Protein AF-Q9BEB4-F1 (afdb_monomer)

Foldseek 3Di:
DKADQPPPAGWDKDWDDDPNFTQWIFTPPDPDTWIDGRDPVCVPDDPVVRVVVSVVSVVVSVVVRVVVVVVCVVVVPDSHDMDDDPDDPPVVVVVVVVVVVVVVVVVVVVVVVVVVVVVD

Sequence (120 aa):
AVSRPGRGEPRFIAMGYVDDTQFVRFDSDSACPRMEPRAPWVEQEGPEYWEGETRNTKAHAQTDRMNLQTLRGYYNQSEAKQSSLPTIPIMGIVAGLVVLAAVVTGAAVAAVLWRKKSSD

Solvent-accessible surface area (backbone atoms only — not comparable to full-atom values): 7041 Å² total; per-residue (Å²): 65,41,48,48,68,94,67,77,69,56,48,33,72,49,75,41,66,58,88,93,43,54,36,34,39,33,40,62,83,44,98,72,64,44,58,37,70,59,36,78,88,53,62,79,60,52,72,69,56,46,52,50,53,28,52,54,52,52,54,49,47,53,49,47,49,52,51,53,52,51,51,31,60,77,66,70,53,57,74,81,62,73,52,75,54,91,75,81,70,70,65,63,60,55,56,51,50,54,55,51,53,53,52,56,51,53,52,51,54,52,53,51,56,51,56,57,65,76,72,114

Structure (mmCIF, N/CA/C/O backbone):
data_AF-Q9BEB4-F1
#
_entry.id   AF-Q9BEB4-F1
#
loop_
_atom_site.group_PDB
_atom_site.id
_atom_site.type_symbol
_atom_site.label_atom_id
_atom_site.label_alt_id
_atom_site.label_comp_id
_atom_site.label_asym_id
_atom_site.label_entity_id
_atom_site.label_seq_id
_atom_site.pdbx_PDB_ins_code
_atom_site.Cartn_x
_atom_site.Cartn_y
_atom_site.Cartn_z
_atom_site.occupancy
_atom_site.B_iso_or_equiv
_atom_site.auth_seq_id
_atom_site.auth_comp_id
_atom_site.auth_asym_id
_atom_site.auth_atom_id
_atom_site.pdbx_PDB_model_num
ATOM 1 N N . ALA A 1 1 ? 4.817 -5.405 -9.447 1.00 63.34 1 ALA A N 1
ATOM 2 C CA . ALA A 1 1 ? 5.589 -4.205 -9.888 1.00 63.34 1 ALA A CA 1
ATOM 3 C C . ALA A 1 1 ? 5.351 -3.870 -11.372 1.00 63.34 1 ALA A C 1
ATOM 5 O O . ALA A 1 1 ? 5.012 -4.776 -12.129 1.00 63.34 1 ALA A O 1
ATOM 6 N N . VAL A 1 2 ? 5.556 -2.610 -11.798 1.00 69.56 2 VAL A N 1
ATOM 7 C CA . VAL A 1 2 ? 5.446 -2.138 -13.200 1.00 69.56 2 VAL A CA 1
ATOM 8 C C . VAL A 1 2 ? 6.762 -1.503 -13.669 1.00 69.56 2 VAL A C 1
ATOM 10 O O . VAL A 1 2 ? 7.230 -0.518 -13.096 1.00 69.56 2 VAL A O 1
ATOM 13 N N . SER A 1 3 ? 7.355 -2.035 -14.740 1.00 64.12 3 SER A N 1
ATOM 14 C CA . SER A 1 3 ? 8.567 -1.470 -15.350 1.00 64.12 3 SER A CA 1
ATOM 15 C C . SER A 1 3 ? 8.275 -0.226 -16.191 1.00 64.12 3 SER A C 1
ATOM 17 O O . SER A 1 3 ? 7.341 -0.232 -16.993 1.00 64.12 3 SER A O 1
ATOM 19 N N . ARG A 1 4 ? 9.111 0.812 -16.077 1.00 73.25 4 ARG A N 1
ATOM 20 C CA . ARG A 1 4 ? 8.987 2.055 -16.853 1.00 73.25 4 ARG A CA 1
ATOM 21 C C . ARG A 1 4 ? 10.284 2.352 -17.617 1.00 73.25 4 ARG A C 1
ATOM 23 O O . ARG A 1 4 ? 11.287 2.651 -16.967 1.00 73.25 4 ARG A O 1
ATOM 30 N N . PRO A 1 5 ? 10.279 2.290 -18.959 1.00 62.00 5 PRO A N 1
ATOM 31 C CA . PRO A 1 5 ? 11.448 2.646 -19.760 1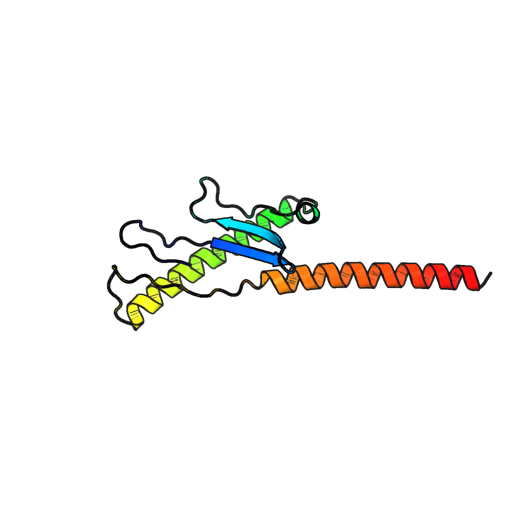.00 62.00 5 PRO A CA 1
ATOM 32 C C . PRO A 1 5 ? 11.863 4.102 -19.480 1.00 62.00 5 PRO A C 1
ATOM 34 O O . PRO A 1 5 ? 11.010 4.988 -19.460 1.00 62.00 5 PRO A O 1
ATOM 37 N N . GLY A 1 6 ? 13.149 4.350 -19.214 1.00 64.31 6 GLY A N 1
ATOM 38 C CA . GLY A 1 6 ? 13.711 5.700 -19.035 1.00 64.31 6 GLY A CA 1
ATOM 39 C C . GLY A 1 6 ? 13.556 6.360 -17.653 1.00 64.31 6 GLY A C 1
ATOM 40 O O . GLY A 1 6 ? 14.078 7.453 -17.462 1.00 64.31 6 GLY A O 1
ATOM 41 N N . ARG A 1 7 ? 12.882 5.731 -16.674 1.00 67.25 7 ARG A N 1
ATOM 42 C CA . ARG A 1 7 ? 12.709 6.277 -15.301 1.00 67.25 7 ARG A CA 1
ATOM 43 C C . ARG A 1 7 ? 13.486 5.538 -14.199 1.00 67.25 7 ARG A C 1
ATOM 45 O O . ARG A 1 7 ? 13.277 5.808 -13.022 1.00 67.25 7 ARG A O 1
ATOM 52 N N . GLY A 1 8 ? 14.406 4.646 -14.566 1.00 72.25 8 GLY A N 1
ATOM 53 C CA . GLY A 1 8 ? 15.237 3.914 -13.608 1.00 72.25 8 GLY A CA 1
ATOM 54 C C . GLY A 1 8 ? 14.490 2.754 -12.944 1.00 72.25 8 GLY A C 1
ATOM 55 O O . GLY A 1 8 ? 14.345 1.688 -13.545 1.00 72.25 8 GLY A O 1
ATOM 56 N N . GLU A 1 9 ? 14.053 2.932 -11.693 1.00 72.12 9 GLU A N 1
ATOM 57 C CA . GLU A 1 9 ? 13.458 1.853 -10.895 1.00 72.12 9 GLU A CA 1
ATOM 58 C C . GLU A 1 9 ? 12.005 1.536 -11.308 1.00 72.12 9 GLU A C 1
ATOM 60 O O . GLU A 1 9 ? 11.220 2.445 -11.593 1.00 72.12 9 GLU A O 1
ATOM 65 N N . PRO A 1 10 ? 11.606 0.247 -11.358 1.00 77.44 10 PRO A N 1
ATOM 66 C CA . PRO A 1 10 ? 10.207 -0.131 -11.541 1.00 77.44 10 PRO A CA 1
ATOM 67 C C . PRO A 1 10 ? 9.338 0.402 -10.398 1.00 77.44 10 PRO A C 1
ATOM 69 O O . PRO A 1 10 ? 9.678 0.221 -9.231 1.00 77.44 10 PRO A O 1
ATOM 72 N N . ARG A 1 11 ? 8.176 0.979 -10.723 1.00 84.62 11 ARG A N 1
ATOM 73 C CA . ARG A 1 11 ? 7.216 1.405 -9.699 1.00 84.62 11 ARG A CA 1
ATOM 74 C C . ARG A 1 11 ? 6.557 0.181 -9.079 1.00 84.62 11 ARG A C 1
ATOM 76 O O . ARG A 1 11 ? 6.036 -0.686 -9.789 1.00 84.62 11 ARG A O 1
ATOM 83 N N . PHE A 1 12 ? 6.515 0.140 -7.759 1.00 81.75 12 PHE A N 1
ATOM 84 C CA . PHE A 1 12 ? 5.807 -0.867 -6.992 1.00 81.75 12 PHE A CA 1
ATOM 85 C C . PHE A 1 12 ? 4.644 -0.221 -6.237 1.00 81.75 12 PHE A C 1
ATOM 87 O O . PHE A 1 12 ? 4.814 0.776 -5.540 1.00 81.75 12 PHE A O 1
ATOM 94 N N . ILE A 1 13 ? 3.455 -0.801 -6.396 1.00 85.56 13 ILE A N 1
ATOM 95 C CA . ILE A 1 13 ? 2.245 -0.395 -5.685 1.00 85.56 13 ILE A CA 1
ATOM 96 C C . ILE A 1 13 ? 1.682 -1.648 -5.023 1.00 85.56 13 ILE A C 1
ATOM 98 O O . ILE A 1 13 ? 1.467 -2.650 -5.705 1.00 85.56 13 ILE A O 1
ATOM 102 N N . ALA A 1 14 ? 1.436 -1.569 -3.720 1.00 81.94 14 ALA A N 1
ATOM 103 C CA . ALA A 1 14 ? 0.722 -2.584 -2.956 1.00 81.94 14 ALA A CA 1
ATOM 104 C C . ALA A 1 14 ? -0.585 -1.978 -2.441 1.00 81.94 14 ALA A C 1
ATOM 106 O O . ALA A 1 14 ? -0.611 -0.833 -1.989 1.00 81.94 14 ALA A O 1
ATOM 107 N N . MET A 1 15 ? -1.674 -2.732 -2.527 1.00 86.19 15 MET A N 1
ATOM 108 C CA . MET A 1 15 ? -2.981 -2.326 -2.019 1.00 86.19 15 MET A CA 1
ATOM 109 C C . MET A 1 15 ? -3.616 -3.522 -1.320 1.00 86.19 15 MET A C 1
ATOM 111 O O . MET A 1 15 ? -3.553 -4.635 -1.841 1.00 86.19 15 MET A O 1
ATOM 115 N N . GLY A 1 16 ? -4.197 -3.287 -0.149 1.00 82.88 16 GLY A N 1
ATOM 116 C CA . GLY A 1 16 ? -4.972 -4.280 0.587 1.00 82.88 16 GLY A CA 1
ATOM 117 C C . GLY A 1 16 ? -6.442 -3.895 0.573 1.00 82.88 16 GLY A C 1
ATOM 118 O O . GLY A 1 16 ? -6.774 -2.739 0.846 1.00 82.88 16 GLY A O 1
ATOM 119 N N . TYR A 1 17 ? -7.298 -4.864 0.267 1.00 81.44 17 TYR A N 1
ATOM 120 C CA . TYR A 1 17 ? -8.750 -4.721 0.280 1.00 81.44 17 TYR A CA 1
ATOM 121 C C . TYR A 1 17 ? -9.353 -5.738 1.248 1.00 81.44 17 TYR A C 1
ATOM 123 O O . TYR A 1 17 ? -8.881 -6.872 1.327 1.00 81.44 17 TYR A O 1
ATOM 131 N N . VAL A 1 18 ? -10.379 -5.312 1.978 1.00 78.50 18 VAL A N 1
ATOM 132 C CA . VAL A 1 18 ? -11.332 -6.189 2.663 1.00 78.50 18 VAL A CA 1
ATOM 133 C C . VAL A 1 18 ? -12.677 -5.917 2.009 1.00 78.50 18 VAL A C 1
ATOM 135 O O . VAL A 1 18 ? -13.111 -4.764 1.969 1.00 78.50 18 VAL A O 1
ATOM 138 N N . ASP A 1 19 ? -13.281 -6.958 1.439 1.00 79.19 19 ASP A N 1
ATOM 139 C CA . ASP A 1 19 ? -14.406 -6.840 0.509 1.00 79.19 19 ASP A CA 1
ATOM 140 C C . ASP A 1 19 ? -14.072 -5.822 -0.603 1.00 79.19 19 ASP A C 1
ATOM 142 O O . ASP A 1 19 ? -13.063 -5.978 -1.293 1.00 79.19 19 ASP A O 1
ATOM 146 N N . ASP A 1 20 ? -14.841 -4.739 -0.727 1.00 85.38 20 ASP A N 1
ATOM 147 C CA . ASP A 1 20 ? -14.599 -3.652 -1.690 1.00 85.38 20 ASP A CA 1
ATOM 148 C C . ASP A 1 20 ? -13.903 -2.424 -1.070 1.00 85.38 20 ASP A C 1
ATOM 150 O O . ASP A 1 20 ? -13.731 -1.386 -1.714 1.00 85.38 20 ASP A O 1
ATOM 154 N N . THR A 1 21 ? -13.485 -2.515 0.195 1.00 81.56 21 THR A N 1
ATOM 155 C CA . THR A 1 21 ? -12.898 -1.395 0.939 1.00 81.56 21 THR A CA 1
ATOM 156 C C . THR A 1 21 ? -11.380 -1.499 0.970 1.00 81.56 21 THR A C 1
ATOM 158 O O . THR A 1 21 ? -10.809 -2.410 1.574 1.00 81.56 21 THR A O 1
ATOM 161 N N . GLN A 1 22 ? -10.698 -0.529 0.355 1.00 86.75 22 GLN A N 1
ATOM 162 C CA . GLN A 1 22 ? -9.248 -0.406 0.482 1.00 86.75 22 GLN A CA 1
ATOM 163 C C . GLN A 1 22 ? -8.880 -0.020 1.917 1.00 86.75 22 GLN A C 1
ATOM 165 O O . GLN A 1 22 ? -9.281 1.041 2.389 1.00 86.75 22 GLN A O 1
ATOM 170 N N . PHE A 1 23 ? -8.066 -0.834 2.585 1.00 84.31 23 PHE A N 1
ATOM 171 C CA . PHE A 1 23 ? -7.645 -0.574 3.965 1.00 84.31 23 PHE A CA 1
ATOM 172 C C . PHE A 1 23 ? -6.179 -0.174 4.092 1.00 84.31 23 PHE A C 1
ATOM 174 O O . PHE A 1 23 ? -5.834 0.548 5.022 1.00 84.31 23 PHE A O 1
ATOM 181 N N . VAL A 1 24 ? -5.329 -0.558 3.135 1.00 87.25 24 VAL A N 1
ATOM 182 C CA . VAL A 1 24 ? -3.918 -0.150 3.102 1.00 87.25 24 VAL A CA 1
ATOM 183 C C . VAL A 1 24 ? -3.424 0.136 1.693 1.00 87.25 24 VAL A C 1
ATOM 185 O O . VAL A 1 24 ? -3.919 -0.407 0.694 1.00 87.25 24 VAL A O 1
ATOM 188 N N . ARG A 1 25 ? -2.411 0.999 1.612 1.00 88.62 25 ARG A N 1
ATOM 189 C CA . ARG A 1 25 ? -1.704 1.323 0.375 1.00 88.62 25 ARG A CA 1
ATOM 190 C C . ARG A 1 25 ? -0.218 1.549 0.628 1.00 88.62 25 ARG A C 1
ATOM 192 O O . ARG A 1 25 ? 0.154 2.236 1.569 1.00 88.62 25 ARG A O 1
ATOM 199 N N . PHE A 1 26 ? 0.612 1.068 -0.287 1.00 87.25 26 PHE A N 1
ATOM 200 C CA . PHE A 1 26 ? 2.020 1.426 -0.406 1.00 87.25 26 PHE A CA 1
ATOM 201 C C . PHE A 1 26 ? 2.315 1.859 -1.842 1.00 87.25 26 PHE A C 1
ATOM 203 O O . PHE A 1 26 ? 1.850 1.225 -2.793 1.00 87.25 26 PHE A O 1
ATOM 210 N N . ASP A 1 27 ? 3.114 2.911 -2.004 1.00 88.56 27 ASP A N 1
ATOM 211 C CA . ASP A 1 27 ? 3.592 3.391 -3.301 1.00 88.56 27 ASP A CA 1
ATOM 212 C C . ASP A 1 27 ? 5.088 3.703 -3.208 1.00 88.56 27 ASP A C 1
ATOM 214 O O . ASP A 1 27 ? 5.511 4.516 -2.383 1.00 88.56 27 ASP A O 1
ATOM 218 N N . SER A 1 28 ? 5.895 3.046 -4.042 1.00 84.50 28 SER A N 1
ATOM 219 C CA . SER A 1 28 ? 7.346 3.258 -4.070 1.00 84.50 28 SER A CA 1
ATOM 220 C C . SER A 1 28 ? 7.738 4.651 -4.558 1.00 84.50 28 SER A C 1
ATOM 222 O O . SER A 1 28 ? 8.825 5.110 -4.231 1.00 84.50 28 SER A O 1
ATOM 224 N N . ASP A 1 29 ? 6.875 5.309 -5.340 1.00 88.25 29 ASP A N 1
ATOM 225 C CA . ASP A 1 29 ? 7.147 6.635 -5.911 1.00 88.25 29 ASP A CA 1
ATOM 226 C C . ASP A 1 29 ? 6.824 7.778 -4.929 1.00 88.25 29 ASP A C 1
ATOM 228 O O . ASP A 1 29 ? 7.082 8.945 -5.231 1.00 88.25 29 ASP A O 1
ATOM 232 N N . SER A 1 30 ? 6.236 7.482 -3.765 1.00 84.88 30 SER A N 1
ATOM 233 C CA . SER A 1 30 ? 5.948 8.497 -2.749 1.00 84.88 30 SER A CA 1
ATOM 234 C C . SER A 1 30 ? 7.238 9.084 -2.171 1.00 84.88 30 SER A C 1
ATOM 236 O O . SER A 1 30 ? 8.213 8.371 -1.962 1.00 84.88 30 SER A O 1
ATOM 238 N N . ALA A 1 31 ? 7.235 10.375 -1.817 1.00 84.00 31 ALA A N 1
ATOM 239 C CA . ALA A 1 31 ? 8.405 11.044 -1.227 1.00 84.00 31 ALA A CA 1
ATOM 240 C C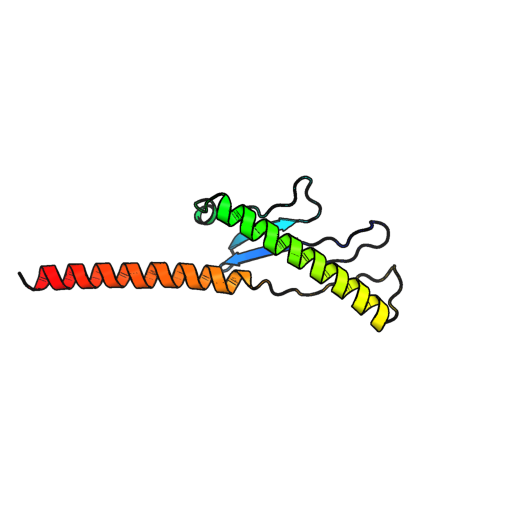 . ALA A 1 31 ? 8.908 10.369 0.067 1.00 84.00 31 ALA A C 1
ATOM 242 O O . ALA A 1 31 ? 10.091 10.418 0.391 1.00 84.00 31 ALA A O 1
ATOM 243 N N . CYS A 1 32 ? 8.006 9.714 0.799 1.00 85.44 32 CYS A N 1
ATOM 244 C CA . CYS A 1 32 ? 8.319 8.891 1.958 1.00 85.44 32 CYS A CA 1
ATOM 245 C C . CYS A 1 32 ? 7.562 7.559 1.830 1.00 85.44 32 CYS A C 1
ATOM 247 O O . CYS A 1 32 ? 6.446 7.455 2.344 1.00 85.44 32 CYS A O 1
ATOM 249 N N . PRO A 1 33 ? 8.117 6.553 1.121 1.00 86.50 33 PRO A N 1
ATOM 250 C CA . PRO A 1 33 ? 7.437 5.283 0.896 1.00 86.50 33 PRO A CA 1
ATOM 251 C C . PRO A 1 33 ? 7.203 4.560 2.223 1.00 86.50 33 PRO A C 1
ATOM 253 O O . PRO A 1 33 ? 8.154 4.104 2.876 1.00 86.50 33 PRO A O 1
ATOM 256 N N . ARG A 1 34 ? 5.933 4.461 2.611 1.00 87.44 34 ARG A N 1
ATOM 257 C CA . ARG A 1 34 ? 5.449 3.781 3.813 1.00 87.44 34 ARG A CA 1
ATOM 258 C C . ARG A 1 34 ? 4.091 3.145 3.546 1.00 87.44 34 ARG A C 1
ATOM 260 O O . ARG A 1 34 ? 3.422 3.515 2.583 1.00 87.44 34 ARG A O 1
ATOM 267 N N . MET A 1 35 ? 3.712 2.181 4.376 1.00 84.56 35 MET A N 1
ATOM 268 C CA . MET A 1 35 ? 2.349 1.667 4.363 1.00 84.56 35 MET A CA 1
ATOM 269 C C . MET A 1 35 ? 1.421 2.720 4.975 1.00 84.56 35 MET A C 1
ATOM 271 O O . MET A 1 35 ? 1.698 3.248 6.050 1.00 84.56 35 MET A O 1
ATOM 275 N N . GLU A 1 36 ? 0.354 3.057 4.262 1.00 87.00 36 GLU A N 1
ATOM 276 C CA . GLU A 1 36 ? -0.610 4.074 4.665 1.00 87.00 36 GLU A CA 1
ATOM 277 C C . GLU A 1 36 ? -1.970 3.430 4.951 1.00 87.00 36 GLU A C 1
ATOM 279 O O . GLU A 1 36 ? -2.474 2.696 4.088 1.00 87.00 36 GLU A O 1
ATOM 284 N N . PRO A 1 37 ? -2.591 3.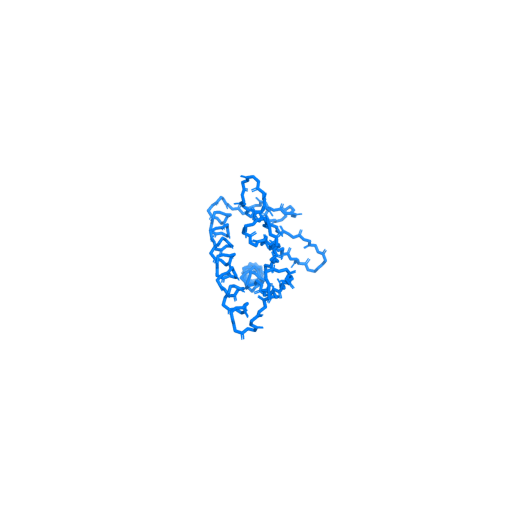728 6.107 1.00 86.81 37 PRO A N 1
ATOM 285 C CA . PRO A 1 37 ? -3.965 3.334 6.375 1.00 86.81 37 PRO A CA 1
ATOM 286 C C . PRO A 1 37 ? -4.924 4.049 5.416 1.00 86.81 37 PRO A C 1
ATOM 288 O O . PRO A 1 37 ? -4.743 5.217 5.065 1.00 86.81 37 PRO A O 1
ATOM 291 N N . ARG A 1 38 ? -5.948 3.327 4.963 1.00 90.31 38 ARG A N 1
ATOM 292 C CA . ARG A 1 38 ? -7.017 3.821 4.078 1.00 90.31 38 ARG A CA 1
ATOM 293 C C . ARG A 1 38 ? -8.417 3.590 4.646 1.00 90.31 38 ARG A C 1
ATOM 295 O O . ARG A 1 38 ? -9.384 4.041 4.040 1.00 90.31 38 ARG A O 1
ATOM 302 N N . ALA A 1 39 ? -8.512 2.957 5.816 1.00 84.12 39 ALA A N 1
ATOM 303 C CA . ALA A 1 39 ? -9.758 2.756 6.541 1.00 84.12 39 ALA A CA 1
ATOM 304 C C . ALA A 1 39 ? -9.579 3.017 8.053 1.00 84.12 39 ALA A C 1
ATOM 306 O O . ALA A 1 39 ? -8.523 2.689 8.595 1.00 84.12 39 ALA A O 1
ATOM 307 N N . PRO A 1 40 ? -10.606 3.527 8.762 1.00 85.00 40 PRO A N 1
ATOM 308 C CA . PRO A 1 40 ? -10.479 3.909 10.175 1.00 85.00 40 PRO A CA 1
ATOM 309 C C . PRO A 1 40 ? -10.115 2.751 11.113 1.00 85.00 40 PRO A C 1
ATOM 311 O O . PRO A 1 40 ? -9.409 2.931 12.097 1.00 85.00 40 PRO A O 1
ATOM 314 N N . TRP A 1 41 ? -10.573 1.539 10.804 1.00 79.00 41 TRP A N 1
ATOM 315 C CA . TRP A 1 41 ? -10.368 0.358 11.647 1.00 79.00 41 TRP A CA 1
ATOM 316 C C . TRP A 1 41 ? -8.936 -0.186 11.624 1.00 79.00 41 TRP A C 1
ATOM 318 O O . TRP A 1 41 ? -8.620 -1.056 12.427 1.00 79.00 41 TRP A O 1
ATOM 328 N N . VAL A 1 42 ? -8.073 0.300 10.725 1.00 79.62 42 VAL A N 1
ATOM 329 C CA . VAL A 1 42 ? -6.646 -0.056 10.713 1.00 79.62 42 VAL A CA 1
ATOM 330 C C . VAL A 1 42 ? -5.782 1.026 11.378 1.00 79.62 42 VAL A C 1
ATOM 332 O O . VAL A 1 42 ? -4.658 0.756 11.776 1.00 79.62 42 VAL A O 1
ATOM 335 N N . GLU A 1 43 ? -6.300 2.243 11.582 1.00 80.31 43 GLU A N 1
ATOM 336 C CA . GLU A 1 43 ? -5.556 3.345 12.225 1.00 80.31 43 GLU A CA 1
ATOM 337 C C . GLU A 1 43 ? -5.208 3.065 13.695 1.00 80.31 43 GLU A C 1
ATOM 339 O O . GLU A 1 43 ? -4.270 3.649 14.229 1.00 80.31 43 GLU A O 1
ATOM 344 N N . GLN A 1 44 ? -5.943 2.151 14.331 1.00 80.06 44 GLN A N 1
ATOM 345 C CA . GLN A 1 44 ? -5.691 1.672 15.693 1.00 80.06 44 GLN A CA 1
ATOM 346 C C . GLN A 1 44 ? -4.391 0.862 15.839 1.00 80.06 44 GLN A C 1
ATOM 348 O O . GLN A 1 44 ? -3.939 0.648 16.964 1.00 80.06 44 GLN A O 1
ATOM 353 N N . GLU A 1 45 ? -3.793 0.403 14.736 1.00 79.50 45 GLU A N 1
ATOM 354 C CA . GLU A 1 45 ? -2.544 -0.355 14.773 1.00 79.50 45 GLU A CA 1
ATOM 355 C C . GLU A 1 45 ? -1.353 0.527 15.177 1.00 79.50 45 GLU A C 1
ATOM 357 O O . GLU A 1 45 ? -1.204 1.670 14.732 1.00 79.50 45 GLU A O 1
ATOM 362 N N . GLY A 1 46 ? -0.479 -0.019 16.025 1.00 81.38 46 GLY A N 1
ATOM 363 C CA . GLY A 1 46 ? 0.662 0.704 16.585 1.00 81.38 46 GLY A CA 1
ATOM 364 C C . GLY A 1 46 ? 1.777 1.003 15.567 1.00 81.38 46 GLY A C 1
ATOM 365 O O . GLY A 1 46 ? 1.871 0.354 14.523 1.00 81.38 46 GLY A O 1
ATOM 366 N N . PRO A 1 47 ? 2.688 1.948 15.870 1.00 82.50 47 PRO A N 1
ATOM 367 C CA . PRO A 1 47 ? 3.788 2.318 14.972 1.00 82.50 47 PRO A CA 1
ATOM 368 C C . PRO A 1 47 ? 4.707 1.135 14.628 1.00 82.50 47 PRO A C 1
ATOM 370 O O . PRO A 1 47 ? 5.180 1.040 13.500 1.00 82.50 47 PRO A O 1
ATOM 373 N N . GLU A 1 48 ? 4.898 0.193 15.556 1.00 82.69 48 GLU A N 1
ATOM 374 C CA . GLU A 1 48 ? 5.694 -1.023 15.339 1.00 82.69 48 GLU A CA 1
ATOM 375 C C . GLU A 1 48 ? 5.119 -1.911 14.225 1.00 82.69 48 GLU A C 1
ATOM 377 O O . GLU A 1 48 ? 5.869 -2.422 13.388 1.00 82.69 48 GLU A O 1
ATOM 382 N N . TYR A 1 49 ? 3.788 -2.046 14.171 1.00 79.00 49 TYR A N 1
ATOM 383 C CA . TYR A 1 49 ? 3.094 -2.771 13.107 1.00 79.00 49 TYR A CA 1
ATOM 384 C C . TYR A 1 49 ? 3.351 -2.100 11.754 1.00 79.00 49 TYR A C 1
ATOM 386 O O . TYR A 1 49 ? 3.818 -2.739 10.811 1.00 79.00 49 TYR A O 1
ATOM 394 N N . TRP A 1 50 ? 3.149 -0.783 11.674 1.00 81.94 50 TRP A N 1
ATOM 395 C CA . TRP A 1 50 ? 3.334 -0.022 10.438 1.00 81.94 50 TRP A CA 1
ATOM 396 C C . TRP A 1 50 ? 4.777 -0.013 9.930 1.00 81.94 50 TRP A C 1
ATOM 398 O O . TRP A 1 50 ? 5.013 -0.083 8.717 1.00 81.94 50 TRP A O 1
ATOM 408 N N . GLU A 1 51 ? 5.756 0.057 10.829 1.00 85.19 51 GLU A N 1
ATOM 409 C CA . GLU A 1 51 ? 7.173 -0.047 10.483 1.00 85.19 51 GLU A CA 1
ATOM 410 C C . GLU A 1 51 ? 7.530 -1.442 9.963 1.00 85.19 51 GLU A C 1
ATOM 412 O O . GLU A 1 51 ? 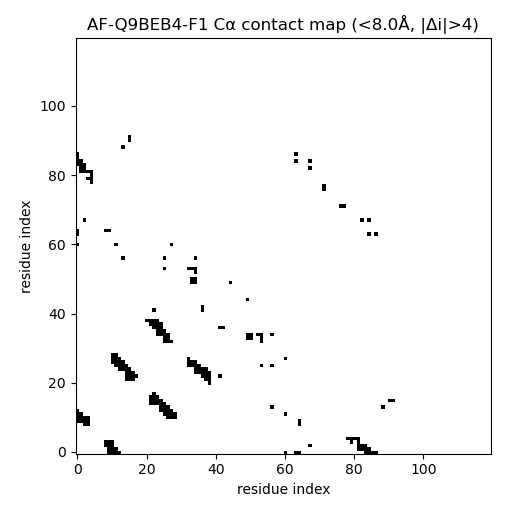8.235 -1.557 8.951 1.00 85.19 51 GLU A O 1
ATOM 417 N N . GLY A 1 52 ? 7.015 -2.491 10.611 1.00 84.19 52 GLY A N 1
ATOM 418 C CA . GLY A 1 52 ? 7.166 -3.878 10.178 1.00 84.19 52 GLY A CA 1
ATOM 419 C C . GLY A 1 52 ? 6.594 -4.103 8.780 1.00 84.19 52 GLY A C 1
ATOM 420 O O . GLY A 1 52 ? 7.310 -4.548 7.877 1.00 84.19 52 GLY A O 1
ATOM 421 N N . GLU A 1 53 ? 5.346 -3.693 8.565 1.00 79.62 53 GLU A N 1
ATOM 422 C CA . GLU A 1 53 ? 4.641 -3.816 7.285 1.00 79.62 53 GLU A CA 1
ATOM 423 C C . GLU A 1 53 ? 5.326 -3.017 6.174 1.00 79.62 53 GLU A C 1
ATOM 425 O O . GLU A 1 53 ? 5.489 -3.494 5.045 1.00 79.62 53 GLU A O 1
ATOM 430 N N . THR A 1 54 ? 5.806 -1.812 6.491 1.00 81.44 54 THR A N 1
ATOM 431 C CA . THR A 1 54 ? 6.577 -0.987 5.555 1.00 81.44 54 THR A CA 1
ATOM 432 C C . THR A 1 54 ? 7.879 -1.676 5.153 1.00 81.44 54 THR A C 1
ATOM 434 O O . THR A 1 54 ? 8.227 -1.696 3.969 1.00 81.44 54 THR A O 1
ATOM 437 N N . ARG A 1 55 ? 8.612 -2.251 6.113 1.00 85.50 55 ARG A N 1
ATOM 438 C CA . ARG A 1 55 ? 9.872 -2.960 5.852 1.00 85.50 55 ARG A CA 1
ATOM 439 C C . ARG A 1 55 ? 9.641 -4.200 4.993 1.00 85.50 55 ARG A C 1
ATOM 441 O O . ARG A 1 55 ? 10.355 -4.383 4.008 1.00 85.50 55 ARG A O 1
ATOM 448 N N . ASN A 1 56 ? 8.626 -4.996 5.323 1.00 81.25 56 ASN A N 1
ATOM 449 C CA . ASN A 1 56 ? 8.257 -6.184 4.560 1.00 81.25 56 ASN A CA 1
ATOM 450 C C . ASN A 1 56 ? 7.890 -5.821 3.111 1.00 81.25 56 ASN A C 1
ATOM 452 O O . ASN A 1 56 ? 8.408 -6.390 2.150 1.00 81.25 56 ASN A O 1
ATOM 456 N N . THR A 1 57 ? 7.079 -4.778 2.939 1.00 78.62 57 THR A N 1
ATOM 457 C CA . THR A 1 57 ? 6.649 -4.309 1.616 1.00 78.62 57 THR A CA 1
ATOM 458 C C . THR A 1 57 ? 7.817 -3.804 0.766 1.00 78.62 57 THR A C 1
ATOM 460 O O . THR A 1 57 ? 7.881 -4.092 -0.431 1.00 78.62 57 THR A O 1
ATOM 463 N N . LYS A 1 58 ? 8.793 -3.111 1.368 1.00 81.50 58 LYS A N 1
ATOM 464 C CA . LYS A 1 58 ? 10.029 -2.700 0.678 1.00 81.50 58 LYS A CA 1
ATOM 465 C C . LYS A 1 58 ? 10.868 -3.899 0.227 1.00 81.50 58 LYS A C 1
ATOM 467 O O . LYS A 1 58 ? 11.357 -3.899 -0.902 1.00 81.50 58 LYS A O 1
ATOM 472 N N . ALA A 1 59 ? 10.997 -4.933 1.061 1.00 82.00 59 ALA A N 1
ATOM 473 C CA . ALA A 1 59 ? 11.711 -6.160 0.698 1.00 82.00 59 ALA A CA 1
ATOM 474 C C . ALA A 1 59 ? 11.043 -6.888 -0.486 1.00 82.00 59 ALA A C 1
ATOM 476 O O . ALA A 1 59 ? 11.724 -7.333 -1.418 1.00 82.00 59 ALA A O 1
ATOM 477 N N . HIS A 1 60 ? 9.708 -6.938 -0.508 1.00 75.31 60 HIS A N 1
ATOM 478 C CA . HIS A 1 60 ? 8.951 -7.474 -1.641 1.00 75.31 60 HIS A CA 1
ATOM 479 C C . HIS A 1 60 ? 9.150 -6.655 -2.917 1.00 75.31 60 HIS A C 1
ATOM 481 O O . HIS A 1 60 ? 9.415 -7.232 -3.969 1.00 75.31 60 HIS A O 1
ATOM 487 N N . ALA A 1 61 ? 9.108 -5.323 -2.834 1.00 77.38 61 ALA A N 1
ATOM 488 C CA . ALA A 1 61 ? 9.357 -4.455 -3.983 1.00 77.38 61 ALA A CA 1
ATOM 489 C C . ALA A 1 61 ? 10.744 -4.702 -4.608 1.00 77.38 61 ALA A C 1
ATOM 491 O O . ALA A 1 61 ? 10.885 -4.745 -5.833 1.00 77.38 61 ALA A O 1
ATOM 492 N N . GLN A 1 62 ? 11.766 -4.914 -3.774 1.00 79.69 62 GLN A N 1
ATOM 493 C CA . GLN A 1 62 ? 13.121 -5.214 -4.231 1.00 79.69 62 GLN A CA 1
ATOM 494 C C . GLN A 1 62 ? 13.234 -6.606 -4.867 1.00 79.69 62 GLN A C 1
ATOM 496 O O . GLN A 1 62 ? 13.880 -6.755 -5.905 1.00 79.69 62 GLN A O 1
ATOM 501 N N . THR A 1 63 ? 12.554 -7.603 -4.303 1.00 77.56 63 THR A N 1
ATOM 502 C CA . THR A 1 63 ? 12.483 -8.959 -4.873 1.00 77.56 63 THR A CA 1
ATOM 503 C C . THR A 1 63 ? 11.782 -8.950 -6.233 1.00 77.56 63 THR A C 1
ATOM 505 O O . THR A 1 63 ? 12.302 -9.487 -7.210 1.00 77.56 63 THR A O 1
ATOM 508 N N . ASP A 1 64 ? 10.647 -8.258 -6.342 1.00 74.19 64 ASP A N 1
ATOM 509 C CA . ASP A 1 64 ? 9.909 -8.082 -7.596 1.00 74.19 64 ASP A CA 1
ATOM 510 C C . ASP A 1 64 ? 10.754 -7.401 -8.671 1.00 74.19 64 ASP A C 1
ATOM 512 O O . ASP A 1 64 ? 10.687 -7.758 -9.849 1.00 74.19 64 ASP A O 1
ATOM 516 N N . ARG A 1 65 ? 11.568 -6.416 -8.281 1.00 78.25 65 ARG A N 1
ATOM 517 C CA . ARG A 1 65 ? 12.503 -5.761 -9.195 1.00 78.25 65 ARG A CA 1
ATOM 518 C C . ARG A 1 65 ? 13.529 -6.745 -9.747 1.00 78.25 65 ARG A C 1
ATOM 520 O O . ARG A 1 65 ? 13.757 -6.730 -10.957 1.00 78.25 65 ARG A O 1
ATOM 527 N N . MET A 1 66 ? 14.135 -7.571 -8.894 1.00 78.50 66 MET A N 1
ATOM 528 C CA . MET A 1 66 ? 15.092 -8.594 -9.329 1.00 78.50 66 MET A CA 1
ATOM 529 C C . MET A 1 66 ? 14.415 -9.592 -10.269 1.00 78.50 66 MET A C 1
ATOM 531 O O . MET A 1 66 ? 14.899 -9.807 -11.376 1.00 78.50 66 MET A O 1
ATOM 535 N N . ASN A 1 67 ? 13.232 -10.090 -9.902 1.00 74.94 67 ASN A N 1
ATOM 536 C CA . ASN A 1 67 ? 12.450 -11.000 -10.739 1.00 74.94 67 ASN A CA 1
ATOM 537 C C . ASN A 1 67 ? 12.115 -10.389 -12.105 1.00 74.94 67 ASN A C 1
ATOM 539 O O . ASN A 1 67 ? 12.244 -11.060 -13.126 1.00 74.94 67 ASN A O 1
ATOM 543 N N . LEU A 1 68 ? 11.737 -9.108 -12.159 1.00 75.44 68 LEU A N 1
ATOM 544 C CA . LEU A 1 68 ? 11.503 -8.400 -13.420 1.00 75.44 68 LEU A CA 1
ATOM 545 C C . LEU A 1 68 ? 12.768 -8.292 -14.277 1.00 75.44 68 LEU A C 1
ATOM 547 O O . LEU A 1 68 ? 12.673 -8.406 -15.496 1.00 75.44 68 LEU A O 1
ATOM 551 N N . GLN A 1 69 ? 13.934 -8.042 -13.679 1.00 75.94 69 GLN A N 1
ATOM 552 C CA . GLN A 1 69 ? 15.205 -8.001 -14.410 1.00 75.94 69 GLN A CA 1
ATOM 553 C C . GLN A 1 69 ? 15.569 -9.384 -14.957 1.00 75.94 69 GLN A C 1
ATOM 555 O O . GLN A 1 69 ? 15.893 -9.520 -16.135 1.00 75.94 69 GLN A O 1
ATOM 560 N N . THR A 1 70 ? 15.431 -10.418 -14.131 1.00 77.88 70 THR A N 1
ATOM 561 C CA . THR A 1 70 ? 15.667 -11.811 -14.504 1.00 77.88 70 THR A CA 1
ATOM 562 C C . THR A 1 70 ? 14.733 -12.260 -15.630 1.00 77.88 70 THR A C 1
ATOM 564 O O . THR A 1 70 ? 15.201 -12.780 -16.639 1.00 77.88 70 THR A O 1
ATOM 567 N N . LEU A 1 71 ? 13.426 -12.000 -15.520 1.00 77.31 71 LEU A N 1
ATOM 568 C CA . LEU A 1 71 ? 12.444 -12.327 -16.561 1.00 77.31 71 LEU A CA 1
ATOM 569 C C . LEU A 1 71 ? 12.708 -11.575 -17.868 1.00 77.31 71 LEU A C 1
ATOM 571 O O . LEU A 1 71 ? 12.546 -12.153 -18.942 1.00 77.31 71 LEU A O 1
ATOM 575 N N . ARG A 1 72 ? 13.156 -10.315 -17.808 1.00 74.75 72 ARG A N 1
ATOM 576 C CA . ARG A 1 72 ? 13.579 -9.588 -19.015 1.00 74.75 72 ARG A CA 1
ATOM 577 C C . ARG A 1 72 ? 14.754 -10.269 -19.710 1.00 74.75 72 ARG A C 1
ATOM 579 O O . ARG A 1 72 ? 14.710 -10.392 -20.930 1.00 74.75 72 ARG A O 1
ATOM 586 N N . GLY A 1 73 ? 15.745 -10.739 -18.949 1.00 75.00 73 GLY A N 1
ATOM 587 C CA . GLY A 1 73 ? 16.875 -11.507 -19.479 1.00 75.00 73 GLY A CA 1
ATOM 588 C C . GLY A 1 73 ? 16.437 -12.828 -20.115 1.00 75.00 73 GLY A C 1
ATOM 589 O O . GLY A 1 73 ? 16.797 -13.105 -21.253 1.00 75.00 73 GLY A O 1
ATOM 590 N N . TYR A 1 74 ? 15.589 -13.604 -19.431 1.00 69.81 74 TYR A N 1
ATOM 591 C CA . TYR A 1 74 ? 15.094 -14.890 -19.943 1.00 69.81 74 TYR A CA 1
ATOM 592 C C . TYR A 1 74 ? 14.305 -14.766 -21.249 1.00 69.81 74 TYR A C 1
ATOM 594 O O . TYR A 1 74 ? 14.452 -15.595 -22.142 1.00 69.81 74 TYR A O 1
ATOM 602 N 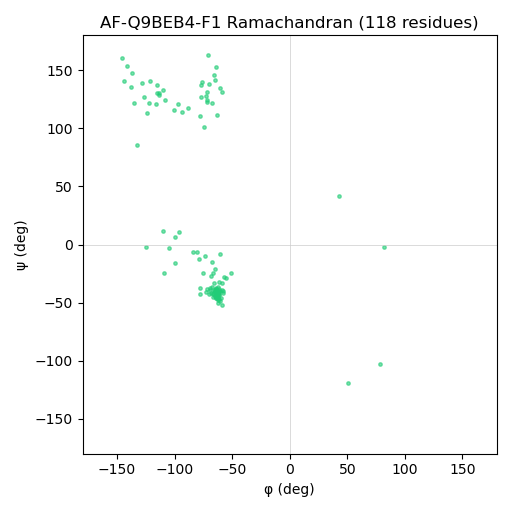N . TYR A 1 75 ? 13.473 -13.733 -21.371 1.00 70.50 75 TYR A N 1
ATOM 603 C CA . TYR A 1 75 ? 12.632 -13.529 -22.549 1.00 70.50 75 TYR A CA 1
ATOM 604 C C . TYR A 1 75 ? 13.245 -12.572 -23.582 1.00 70.50 75 TYR A C 1
ATOM 606 O O . TYR A 1 75 ? 12.532 -12.157 -24.496 1.00 70.50 75 TYR A O 1
ATOM 614 N N . ASN A 1 76 ? 14.528 -12.202 -23.437 1.00 70.62 76 ASN A N 1
ATOM 615 C CA . ASN A 1 76 ? 15.228 -11.213 -24.272 1.00 70.62 76 ASN A CA 1
ATOM 616 C C . ASN A 1 76 ? 14.363 -9.972 -24.569 1.00 70.62 76 ASN A C 1
ATOM 618 O O . ASN A 1 76 ? 14.295 -9.485 -25.700 1.00 70.62 76 ASN A O 1
ATOM 622 N N . GLN A 1 77 ? 13.633 -9.481 -23.563 1.00 62.94 77 GLN A N 1
ATOM 623 C CA . GLN A 1 77 ? 12.733 -8.347 -23.752 1.00 62.94 77 GLN A CA 1
ATOM 624 C C . GLN A 1 77 ? 13.536 -7.045 -23.794 1.00 62.94 77 GLN A C 1
ATOM 626 O O . GLN A 1 77 ? 14.308 -6.759 -22.880 1.00 62.94 77 GLN A O 1
ATOM 631 N N . SER A 1 78 ? 13.332 -6.243 -24.843 1.00 57.59 78 SER A N 1
ATOM 632 C CA . SER A 1 78 ? 13.957 -4.925 -24.984 1.00 57.59 78 SER A CA 1
ATOM 633 C C . SER A 1 78 ? 13.498 -3.959 -23.883 1.00 57.59 78 SER A C 1
ATOM 635 O O . SER A 1 78 ? 12.380 -4.066 -23.373 1.00 57.59 78 SER A O 1
ATOM 637 N N . GLU A 1 79 ? 14.342 -2.977 -23.539 1.00 56.66 79 GLU A N 1
ATOM 638 C CA . GLU A 1 79 ? 14.087 -1.978 -22.481 1.00 56.66 79 GLU A CA 1
ATOM 639 C C . GLU A 1 79 ? 12.729 -1.260 -22.604 1.00 56.66 79 GLU A C 1
ATOM 641 O O . GLU A 1 79 ? 12.181 -0.792 -21.608 1.00 56.66 79 GLU A O 1
ATOM 646 N N . ALA A 1 80 ? 12.169 -1.199 -23.817 1.00 52.50 80 ALA A N 1
ATOM 647 C CA . ALA A 1 80 ? 10.905 -0.542 -24.130 1.00 52.50 80 ALA A CA 1
ATOM 648 C C . ALA A 1 80 ? 9.646 -1.350 -23.748 1.00 52.50 80 ALA A C 1
ATOM 650 O O . ALA A 1 80 ? 8.546 -0.793 -23.757 1.00 52.50 80 ALA A O 1
ATOM 651 N N . LYS A 1 81 ? 9.759 -2.646 -23.418 1.00 56.06 81 LYS A N 1
ATOM 652 C CA . LYS A 1 81 ? 8.592 -3.497 -23.141 1.00 56.06 81 LYS A CA 1
ATOM 653 C C . LYS A 1 81 ? 8.184 -3.425 -21.667 1.00 56.06 81 LYS A C 1
ATOM 655 O O . LYS A 1 81 ? 8.933 -3.814 -20.773 1.00 56.06 81 LYS A O 1
ATOM 660 N N . GLN A 1 82 ? 6.970 -2.935 -21.409 1.00 56.69 82 GLN A N 1
ATOM 661 C CA . GLN A 1 82 ? 6.389 -2.909 -20.065 1.00 56.69 82 GLN A CA 1
ATOM 662 C C . GLN A 1 82 ? 6.007 -4.330 -19.627 1.00 56.69 82 GLN A C 1
ATOM 664 O O . GLN A 1 82 ? 5.260 -5.016 -20.319 1.00 56.69 82 GLN A O 1
ATOM 669 N N . SER A 1 83 ? 6.522 -4.764 -18.478 1.00 60.44 83 SER A N 1
ATOM 670 C CA . SER A 1 83 ? 6.199 -6.038 -17.836 1.00 60.44 83 SER A CA 1
ATOM 671 C C . SER A 1 83 ? 5.502 -5.784 -16.501 1.00 60.44 83 SER A C 1
ATOM 673 O O . SER A 1 83 ? 5.990 -4.998 -15.680 1.00 60.44 83 SER A O 1
ATOM 675 N N . SER A 1 84 ? 4.371 -6.455 -16.283 1.00 56.31 84 SER A N 1
ATOM 676 C CA . SER A 1 84 ? 3.630 -6.481 -15.022 1.00 56.31 84 SER A CA 1
ATOM 677 C C . SER A 1 84 ? 3.791 -7.851 -14.363 1.00 56.31 84 SER A C 1
ATOM 679 O O . SER A 1 84 ? 3.484 -8.874 -14.970 1.00 56.31 84 SER A O 1
ATOM 681 N N . LEU A 1 85 ? 4.270 -7.877 -13.116 1.00 60.47 85 LEU A N 1
ATOM 682 C CA . LEU A 1 85 ? 4.176 -9.080 -12.281 1.00 60.47 85 LEU A CA 1
ATOM 683 C C . LEU A 1 85 ? 2.951 -8.970 -11.370 1.00 60.47 85 LEU A C 1
ATOM 685 O O . LEU A 1 85 ? 2.884 -7.999 -10.602 1.00 60.47 85 LEU A O 1
ATOM 689 N N . PRO A 1 86 ? 1.997 -9.920 -11.450 1.00 52.91 86 PRO A N 1
ATOM 690 C CA . PRO A 1 86 ? 0.941 -10.049 -10.463 1.00 52.91 86 PRO A CA 1
ATOM 691 C C . PRO A 1 86 ? 1.544 -10.654 -9.192 1.00 52.91 86 PRO A C 1
ATOM 693 O O . PRO A 1 86 ? 1.785 -11.855 -9.104 1.00 52.91 86 PRO A O 1
ATOM 696 N N . THR A 1 87 ? 1.813 -9.803 -8.210 1.00 54.88 87 THR A N 1
ATOM 697 C CA . THR A 1 87 ? 2.259 -10.224 -6.880 1.00 54.88 87 THR A CA 1
ATOM 698 C C . THR A 1 87 ? 1.022 -10.343 -6.004 1.00 54.88 87 THR A C 1
ATOM 700 O O . THR A 1 87 ? 0.364 -9.336 -5.755 1.00 54.88 87 THR A O 1
ATOM 703 N N . ILE A 1 88 ? 0.676 -11.556 -5.568 1.00 51.88 88 ILE A N 1
ATOM 704 C CA . ILE A 1 88 ? -0.377 -11.776 -4.567 1.00 51.88 88 ILE A CA 1
ATOM 705 C C . ILE A 1 88 ? 0.237 -11.435 -3.201 1.00 51.88 88 ILE A C 1
ATOM 707 O O . ILE A 1 88 ? 1.131 -12.160 -2.756 1.00 51.88 88 ILE A O 1
ATOM 711 N N . PRO A 1 89 ? -0.166 -10.342 -2.527 1.00 51.28 89 PRO A N 1
ATOM 712 C CA . PRO A 1 89 ? 0.369 -10.036 -1.212 1.00 51.28 89 PRO A CA 1
ATOM 713 C C . PRO A 1 89 ? -0.206 -11.028 -0.192 1.00 51.28 89 PRO A C 1
ATOM 715 O O . PRO A 1 89 ? -1.416 -11.116 0.001 1.00 51.28 89 PRO A O 1
ATOM 718 N N . ILE A 1 90 ? 0.676 -11.743 0.509 1.00 54.72 90 ILE A N 1
ATOM 719 C CA . ILE A 1 90 ? 0.352 -12.671 1.614 1.00 54.72 90 ILE A CA 1
ATOM 720 C C . ILE A 1 90 ? -0.346 -11.947 2.799 1.00 54.72 90 ILE A C 1
ATOM 722 O O . ILE A 1 90 ? -0.899 -12.583 3.694 1.00 54.72 90 ILE A O 1
ATOM 726 N N . MET A 1 91 ? -0.415 -10.611 2.762 1.00 49.78 91 MET A N 1
ATOM 727 C CA . MET A 1 91 ? -1.013 -9.711 3.761 1.00 49.78 91 MET A CA 1
ATOM 728 C C . MET A 1 91 ? -2.485 -10.021 4.097 1.00 49.78 91 MET A C 1
ATOM 730 O O . MET A 1 91 ? -2.917 -9.788 5.223 1.00 49.78 91 MET A O 1
ATOM 734 N N . GLY A 1 92 ? -3.251 -10.596 3.158 1.00 49.34 92 GLY A N 1
ATOM 735 C CA . GLY A 1 92 ? -4.643 -11.000 3.408 1.00 49.34 92 GLY A CA 1
ATOM 736 C C . GLY A 1 92 ? -4.787 -12.182 4.377 1.00 49.34 92 GLY A C 1
ATOM 737 O O . GLY A 1 92 ? -5.784 -12.279 5.088 1.00 49.34 92 GLY A O 1
ATOM 738 N N . ILE A 1 93 ? -3.779 -13.061 4.459 1.00 50.47 93 ILE A N 1
ATOM 739 C CA . ILE A 1 93 ? -3.835 -14.268 5.299 1.00 50.47 93 ILE A CA 1
ATOM 740 C C . ILE A 1 93 ? -3.598 -13.914 6.774 1.00 50.47 93 ILE A C 1
ATOM 742 O O . ILE A 1 93 ? -4.259 -14.464 7.650 1.00 50.47 93 ILE A O 1
ATOM 746 N N . VAL A 1 94 ? -2.707 -12.962 7.069 1.00 50.81 94 VAL A N 1
ATOM 747 C CA . VAL A 1 94 ? -2.373 -12.599 8.458 1.00 50.81 94 VAL A CA 1
ATOM 748 C C . VAL A 1 94 ? -3.450 -11.708 9.082 1.00 50.81 94 VAL A C 1
ATOM 750 O O . VAL A 1 94 ? -3.868 -11.978 10.205 1.00 50.81 94 VAL A O 1
ATOM 753 N N . ALA A 1 95 ? -3.980 -10.722 8.349 1.00 46.03 95 ALA A N 1
ATOM 754 C CA . ALA A 1 95 ? -5.091 -9.901 8.839 1.00 46.03 95 ALA A CA 1
ATOM 755 C C . ALA A 1 95 ? -6.355 -10.748 9.096 1.00 46.03 95 ALA A C 1
ATOM 757 O O . ALA A 1 95 ? -6.988 -10.616 10.143 1.00 46.03 95 ALA A O 1
ATOM 758 N N . GLY A 1 96 ? -6.669 -11.693 8.199 1.00 47.12 96 GLY A N 1
ATOM 759 C CA . GLY A 1 96 ? -7.760 -12.651 8.399 1.00 47.12 96 GLY A CA 1
ATOM 760 C C . GLY A 1 96 ? -7.559 -13.557 9.620 1.00 47.12 96 GLY A C 1
ATOM 761 O O . GLY A 1 96 ? -8.512 -13.806 10.357 1.00 4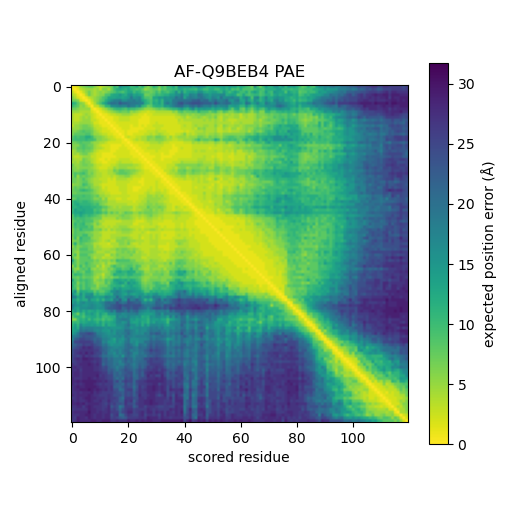7.12 96 GLY A O 1
ATOM 762 N N . LEU A 1 97 ? -6.323 -14.002 9.887 1.00 50.59 97 LEU A N 1
ATOM 763 C CA . LEU A 1 97 ? -6.001 -14.811 11.069 1.00 50.59 97 LEU A CA 1
ATOM 764 C C . LEU A 1 97 ? -6.110 -1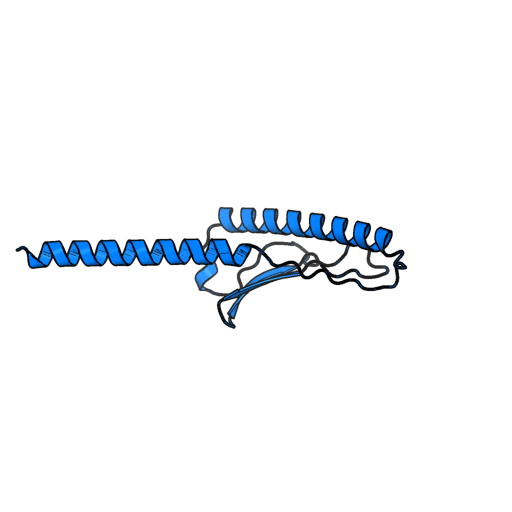4.020 12.383 1.00 50.59 97 LEU A C 1
ATOM 766 O O . LEU A 1 97 ? -6.593 -14.569 13.374 1.00 50.59 97 LEU A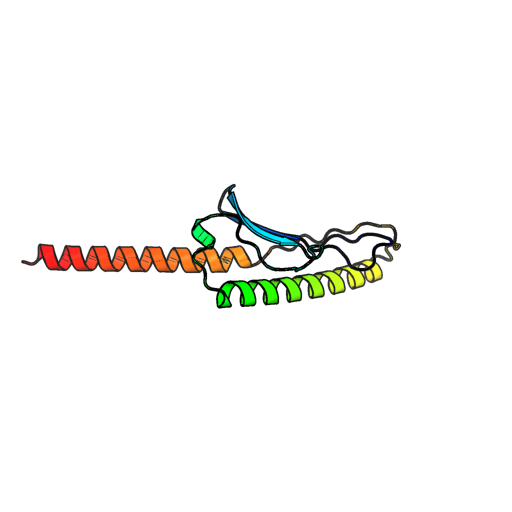 O 1
ATOM 770 N N . VAL A 1 98 ? -5.729 -12.739 12.403 1.00 49.38 98 VAL A N 1
ATOM 771 C CA . VAL A 1 98 ? -5.850 -11.882 13.599 1.00 49.38 98 VAL A CA 1
ATOM 772 C C . VAL A 1 98 ? -7.318 -11.568 13.909 1.00 49.38 98 VAL A C 1
ATOM 774 O O . VAL A 1 98 ? -7.740 -11.681 15.061 1.00 49.38 98 VAL A O 1
ATOM 777 N N . VAL A 1 99 ? -8.131 -11.267 12.889 1.00 50.41 99 VAL A N 1
ATOM 778 C CA . VAL A 1 99 ? -9.578 -11.033 13.058 1.00 50.41 99 VAL A CA 1
ATOM 779 C C . VAL A 1 99 ? -10.299 -12.306 13.522 1.00 50.41 99 VAL A C 1
ATOM 781 O O . VAL A 1 99 ? -11.128 -12.244 14.433 1.00 50.41 99 VAL A O 1
ATOM 784 N N . LEU A 1 100 ? -9.945 -13.478 12.981 1.00 47.06 100 LEU A N 1
ATOM 785 C CA . LEU A 1 100 ? -10.480 -14.762 13.453 1.00 47.06 100 LEU A CA 1
ATOM 786 C C . LEU A 1 100 ? -10.111 -15.039 14.918 1.00 47.06 100 LEU A C 1
ATOM 788 O O . LEU A 1 100 ? -10.971 -15.467 15.688 1.00 47.06 100 LEU A O 1
ATOM 792 N N . ALA A 1 101 ? -8.876 -14.751 15.339 1.00 45.12 101 ALA A N 1
ATOM 793 C CA . ALA A 1 101 ? -8.455 -14.940 16.729 1.00 45.12 101 ALA A CA 1
ATOM 794 C C . ALA A 1 101 ? -9.221 -14.030 17.712 1.00 45.12 101 ALA A C 1
ATOM 796 O O . ALA A 1 101 ? -9.611 -14.480 18.797 1.00 45.12 101 ALA A O 1
ATOM 797 N N . ALA A 1 102 ? -9.505 -12.780 17.328 1.00 52.50 102 ALA A N 1
ATOM 798 C CA . ALA A 1 102 ? -10.276 -11.843 18.148 1.00 52.50 102 ALA A CA 1
ATOM 799 C C . ALA A 1 102 ? -11.747 -12.278 18.316 1.00 52.50 102 ALA A C 1
ATOM 801 O O . ALA A 1 102 ? -12.281 -12.248 19.428 1.00 52.50 102 ALA A O 1
ATOM 802 N N . VAL A 1 103 ? -12.388 -12.763 17.245 1.00 53.78 103 VAL A N 1
ATOM 803 C CA . VAL A 1 103 ? -13.785 -13.239 17.278 1.00 53.78 103 VAL A CA 1
ATOM 804 C C . VAL A 1 103 ? -13.929 -14.529 18.093 1.00 53.78 103 VAL A C 1
ATOM 806 O O . VAL A 1 103 ? -14.852 -14.651 18.901 1.00 53.78 103 VAL A O 1
ATOM 809 N N . VAL A 1 104 ? -12.996 -15.475 17.946 1.00 53.28 104 VAL A N 1
ATOM 810 C CA . VAL A 1 104 ? -13.035 -16.754 18.678 1.00 53.28 104 VAL A CA 1
ATOM 811 C C . VAL A 1 104 ? -12.818 -16.547 20.181 1.00 53.28 104 VAL A C 1
ATOM 813 O O . VAL A 1 104 ? -13.484 -17.188 20.995 1.00 53.28 104 VAL A O 1
ATOM 816 N N . THR A 1 105 ? -11.961 -15.600 20.570 1.00 57.09 105 THR A N 1
ATOM 817 C CA . THR A 1 105 ? -11.718 -15.299 21.990 1.00 57.09 105 THR A CA 1
ATOM 818 C C . THR A 1 105 ? -12.902 -14.557 22.622 1.00 57.09 105 THR A C 1
ATOM 820 O O . THR A 1 105 ? -13.326 -14.901 23.726 1.00 57.09 105 THR A O 1
ATOM 823 N N . GLY A 1 106 ? -13.506 -13.597 21.910 1.00 57.47 106 GLY A N 1
ATOM 824 C CA . GLY A 1 106 ? -14.685 -12.865 22.390 1.00 57.47 106 GLY A CA 1
ATOM 825 C C . GLY A 1 106 ? -15.907 -13.763 22.622 1.00 57.47 106 GLY A C 1
ATOM 826 O O . GLY A 1 106 ? -16.567 -13.660 23.659 1.00 57.47 106 GLY A O 1
ATOM 827 N N . ALA A 1 107 ? -16.175 -14.702 21.709 1.00 61.66 107 ALA A N 1
ATOM 828 C CA . ALA A 1 107 ? -17.274 -15.659 21.853 1.00 61.66 107 ALA A CA 1
ATOM 829 C C . ALA A 1 107 ? -17.064 -16.628 23.032 1.00 61.66 107 ALA A C 1
ATOM 831 O O . ALA A 1 107 ? -18.008 -16.919 23.772 1.00 61.66 107 ALA A O 1
ATOM 832 N N . ALA A 1 108 ? -15.829 -17.091 23.254 1.00 58.62 108 ALA A N 1
ATOM 833 C CA . ALA A 1 108 ? -15.504 -17.983 24.366 1.00 58.62 108 ALA A CA 1
ATOM 834 C C . ALA A 1 108 ? -15.715 -17.306 25.731 1.00 58.62 108 ALA A C 1
ATOM 836 O O . ALA A 1 108 ? -16.295 -17.909 26.637 1.00 58.62 108 ALA A O 1
ATOM 837 N N . VAL A 1 109 ? -15.310 -16.038 25.870 1.00 65.06 109 VAL A N 1
ATOM 838 C CA . VAL A 1 109 ? -15.518 -15.263 27.103 1.00 65.06 109 VAL A CA 1
ATOM 839 C C . VAL A 1 109 ? -17.011 -15.035 27.360 1.00 65.06 109 VAL A C 1
ATOM 841 O O . VAL A 1 109 ? -17.475 -15.256 28.479 1.00 65.06 109 VAL A O 1
ATOM 844 N N . ALA A 1 110 ? -17.789 -14.677 26.333 1.00 63.88 110 ALA A N 1
ATOM 845 C CA . ALA A 1 110 ? -19.236 -14.500 26.464 1.00 63.88 110 ALA A CA 1
ATOM 846 C C . ALA A 1 110 ? -19.951 -15.799 26.885 1.00 63.88 110 ALA A C 1
ATOM 848 O O . ALA A 1 110 ? -20.781 -15.782 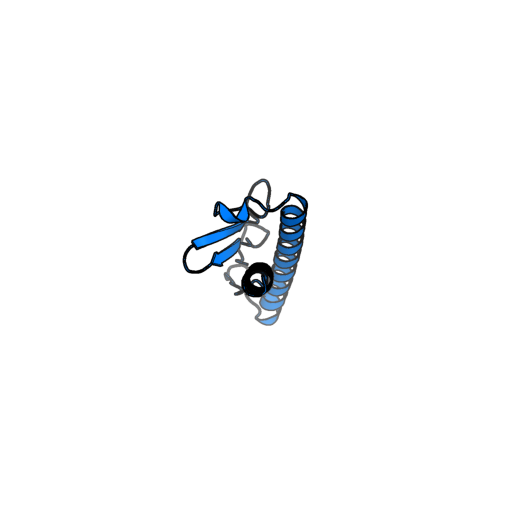27.796 1.00 63.88 110 ALA A O 1
ATOM 849 N N . ALA A 1 111 ? -19.591 -16.939 26.286 1.00 66.44 111 ALA A N 1
ATOM 850 C CA . ALA A 1 111 ? -20.167 -18.239 26.627 1.00 66.44 111 ALA A CA 1
ATOM 851 C C . ALA A 1 111 ? -19.829 -18.683 28.063 1.00 66.44 111 ALA A C 1
ATOM 853 O O . ALA A 1 111 ? -20.692 -19.204 28.772 1.00 66.44 111 ALA A O 1
ATOM 854 N N . VAL A 1 112 ? -18.596 -18.448 28.526 1.00 69.56 112 VAL A N 1
ATOM 855 C CA . VAL A 1 112 ? -18.177 -18.752 29.906 1.00 69.56 112 VAL A CA 1
ATOM 856 C C . VAL A 1 112 ? -18.936 -17.898 30.918 1.00 69.56 112 VAL A C 1
ATOM 858 O O . VAL A 1 112 ? -19.419 -18.422 31.924 1.00 69.56 112 VAL A O 1
ATOM 861 N N . LEU A 1 113 ? -19.075 -16.598 30.650 1.00 75.38 113 LEU A N 1
ATOM 862 C CA . LEU A 1 113 ? -19.817 -15.693 31.527 1.00 75.38 113 LEU A CA 1
ATOM 863 C C . LEU A 1 113 ? -21.305 -16.060 31.590 1.00 75.38 113 LEU A C 1
ATOM 865 O O . LEU A 1 113 ? -21.887 -16.054 32.675 1.00 75.38 113 LEU A O 1
ATOM 869 N N . TRP A 1 114 ? -21.904 -16.462 30.466 1.00 66.44 114 TRP A N 1
ATOM 870 C CA . TRP A 1 114 ? -23.284 -16.949 30.432 1.00 66.44 114 TRP A CA 1
ATOM 871 C C . TRP A 1 114 ? -23.459 -18.237 31.246 1.00 66.44 114 TRP A C 1
ATOM 873 O O . TRP A 1 114 ? -24.390 -18.343 32.042 1.00 66.44 114 TRP A O 1
ATOM 883 N N . ARG A 1 115 ? -22.524 -19.188 31.112 1.00 75.19 115 ARG A N 1
ATOM 884 C CA . ARG A 1 115 ? -22.555 -20.470 31.832 1.00 75.19 115 ARG A CA 1
ATOM 885 C C . ARG A 1 115 ? -22.383 -20.316 33.342 1.00 75.19 115 ARG A C 1
ATOM 887 O O . ARG A 1 115 ? -22.944 -21.101 34.098 1.00 75.19 115 ARG A O 1
ATOM 894 N N . LYS A 1 116 ? -21.605 -19.326 33.789 1.00 68.50 116 LYS A N 1
ATOM 895 C CA . LYS A 1 116 ? -21.439 -19.033 35.218 1.00 68.50 116 LYS A CA 1
ATOM 896 C C . LYS A 1 116 ? -22.703 -18.411 35.814 1.00 68.50 116 LYS A C 1
ATOM 898 O O . LYS A 1 116 ? -23.074 -18.776 36.917 1.00 68.50 116 LYS A O 1
ATOM 903 N N . LYS A 1 117 ? -23.391 -17.541 35.067 1.00 66.19 117 LYS A N 1
ATOM 904 C CA . LYS A 1 117 ? -24.638 -16.908 35.519 1.00 66.19 117 LYS A CA 1
ATOM 905 C C . LYS A 1 117 ? -25.858 -17.835 35.482 1.00 66.19 117 LYS A C 1
ATOM 907 O O . LYS A 1 117 ? -26.800 -17.597 36.218 1.00 66.19 117 LYS A O 1
ATOM 912 N N . SER A 1 118 ? -25.859 -18.874 34.647 1.00 63.06 118 SER A N 1
ATOM 913 C CA . SER A 1 118 ? -26.946 -19.866 34.605 1.00 63.06 118 SER A CA 1
ATOM 914 C C . SER A 1 118 ? -26.863 -20.945 35.692 1.00 63.06 118 SER A C 1
ATOM 916 O O . SER A 1 118 ? -27.744 -21.798 35.744 1.00 63.06 118 SER A O 1
ATOM 918 N N . SER A 1 119 ? -25.779 -20.969 36.473 1.00 60.31 119 SER A N 1
ATOM 919 C CA . SER A 1 119 ? -25.535 -21.971 37.522 1.00 60.31 119 SER A CA 1
ATOM 920 C C . SER A 1 119 ? -25.747 -21.441 38.947 1.00 60.31 119 SER A C 1
ATOM 922 O O . SER A 1 119 ? -25.617 -22.233 39.878 1.00 60.31 119 SER A O 1
ATOM 924 N N . ASP A 1 120 ? -26.057 -20.148 39.102 1.00 51.72 120 ASP A N 1
ATOM 925 C CA . ASP A 1 120 ? -26.541 -19.525 40.346 1.00 51.72 120 ASP A CA 1
ATOM 926 C C . ASP A 1 120 ? -28.069 -19.356 40.268 1.00 51.72 120 ASP A C 1
ATOM 928 O O . ASP A 1 120 ? -28.751 -19.623 41.282 1.00 51.72 120 ASP A O 1
#

Radius of gyration: 20.67 Å; Cα contacts (8 Å, |Δi|>4): 113; chains: 1; bounding box: 44×33×65 Å

pLDDT: mean 71.43, std 12.92, range [45.12, 90.31]

Secondary structure (DSSP, 8-state):
-B--TTSSSPB-EEEEEETTEEEEEEETTSSS---EE-SGGGTTS-HHHHHHHHHHHHHHHHHHHHHHHHHHHHTT--TT---B-----THHHHHHHHHHHHHHHHHHHHHHHHHHHTT-

Mean predicted aligned error: 13.55 Å

Organism: NCBI:txid9593

InterPro domains:
  IPR011161 MHC class I-like antigen recognition-like [PF00129] (1-81)
  IPR011162 MHC classes I/II-like antigen recognition protein [SSF54452] (1-79)
  IPR037055 MHC class I-like antigen recognition-like superfamily [G3DSA:3.30.500.10] (1-92)
  IPR050208 Antigen-presenting and immune regulatory MHC class I-related [PTHR16675] (1-84)

Nearest PDB structures (foldseek):
  7n2r-assembly1_A  TM=9.516E-01  e=2.064E-10  Homo sapiens
  7sih-assembly1_A  TM=9.613E-01  e=4.138E-10  Homo sapiens
  3qul-assembly2_D  TM=9.589E-01  e=1.772E-09  Mus musculus
  7na5-assembly1_A  TM=9.256E-01  e=1.292E-09  Mus musculus
  8d5n-assembly1_C  TM=9.706E-01  e=3.786E-09  Mus musculus